Protein AF-A0A9D1T0T8-F1 (afdb_monomer_lite)

Radius of gyration: 49.12 Å; chains: 1; bounding box: 113×21×113 Å

Organism: NCBI:txid2840673

Secondary structure (DSSP, 8-state):
----HHHHHHHHHHHHHHHHHHHHHHHHHHHHHTTSSSHHHHHHHHHHHHHHHHHHHHHHHHHHHHHHHHHHHHHHHHHHHHHHHHHHHHHHHHHHHHHHHHHHHHHTT-HHHHHHHHTTS-HHHHHHHSTTHHHHHHHHHHHT--

Foldseek 3Di:
DPDPVVVVVVVVVVVVVVVVVVVVVVVVVVVVVVVDDDDVVVVVVVVVVVVVVVVVVVVVVVVVVVVVVVVVVVVVVVVVVVVVVVVVVVVLVVLVVLLVQLVVCVVVLVLVSNVVSLVVDDLVSNCVPPNPVSVVSVVSSVVPPD

pLDDT: mean 82.26, std 16.64, range [46.12, 97.56]

Structure (mmCIF, N/CA/C/O backbone):
data_AF-A0A9D1T0T8-F1
#
_entry.id   AF-A0A9D1T0T8-F1
#
loop_
_atom_site.group_PDB
_atom_site.id
_atom_site.type_symbol
_atom_site.label_atom_id
_atom_site.label_alt_id
_atom_site.label_comp_id
_atom_site.label_asym_id
_atom_site.label_entity_id
_atom_site.label_seq_id
_atom_site.pdbx_PDB_ins_code
_atom_site.Cartn_x
_atom_site.Cartn_y
_atom_site.Cartn_z
_atom_site.occupancy
_atom_site.B_iso_or_equiv
_atom_site.auth_seq_id
_atom_site.auth_comp_id
_atom_site.auth_asym_id
_atom_site.auth_atom_id
_atom_site.pdbx_PDB_model_num
ATOM 1 N N . MET A 1 1 ? 86.994 3.686 -72.436 1.00 46.59 1 MET A N 1
ATOM 2 C CA . MET A 1 1 ? 85.652 3.887 -73.033 1.00 46.59 1 MET A CA 1
ATOM 3 C C . MET A 1 1 ? 84.901 4.950 -72.232 1.00 46.59 1 MET A C 1
ATOM 5 O O . MET A 1 1 ? 84.499 4.671 -71.110 1.00 46.59 1 MET A O 1
ATOM 9 N N . LYS A 1 2 ? 84.764 6.182 -72.749 1.00 50.28 2 LYS A N 1
ATOM 10 C CA . LYS A 1 2 ? 83.947 7.238 -72.115 1.00 50.28 2 LYS A CA 1
ATOM 11 C C . LYS A 1 2 ? 82.468 6.855 -72.264 1.00 50.28 2 LYS A C 1
ATOM 13 O O . LYS A 1 2 ? 81.909 7.013 -73.344 1.00 50.28 2 LYS A O 1
ATOM 18 N N . LYS A 1 3 ? 81.848 6.297 -71.219 1.00 54.66 3 LYS A N 1
ATOM 19 C CA . LYS A 1 3 ? 80.410 5.986 -71.227 1.00 54.66 3 LYS A CA 1
ATOM 20 C C . LYS A 1 3 ? 79.629 7.303 -71.244 1.00 54.66 3 LYS A C 1
ATOM 22 O O . LYS A 1 3 ? 79.670 8.069 -70.289 1.00 54.66 3 LYS A O 1
ATOM 27 N N . SER A 1 4 ? 78.978 7.584 -72.371 1.00 57.22 4 SER A N 1
ATOM 28 C CA . SER A 1 4 ? 78.172 8.784 -72.592 1.00 57.22 4 SER A CA 1
ATOM 29 C C . SER A 1 4 ? 76.954 8.787 -71.664 1.00 57.22 4 SER A C 1
ATOM 31 O O . SER A 1 4 ? 75.980 8.068 -71.899 1.00 57.22 4 SER A O 1
ATOM 33 N N . THR A 1 5 ? 76.992 9.627 -70.629 1.00 62.00 5 THR A N 1
ATOM 34 C CA . THR A 1 5 ? 75.901 9.864 -69.667 1.00 62.00 5 THR A CA 1
ATOM 35 C C . THR A 1 5 ? 74.596 10.277 -70.350 1.00 62.00 5 THR A C 1
ATOM 37 O O . THR A 1 5 ? 73.522 10.031 -69.815 1.00 62.00 5 THR A O 1
ATOM 40 N N . LYS A 1 6 ? 74.664 10.844 -71.562 1.00 61.00 6 LYS A N 1
ATOM 41 C CA . LYS A 1 6 ? 73.491 11.262 -72.345 1.00 61.00 6 LYS A CA 1
ATOM 42 C C . LYS A 1 6 ? 72.583 10.090 -72.727 1.00 61.00 6 LYS A C 1
ATOM 44 O O . LYS A 1 6 ? 71.369 10.235 -72.699 1.00 61.00 6 LYS A O 1
ATOM 49 N N . SER A 1 7 ? 73.162 8.927 -73.035 1.00 60.69 7 SER A N 1
ATOM 50 C CA . SER A 1 7 ? 72.376 7.724 -73.348 1.00 60.69 7 SER A CA 1
ATOM 51 C C . SER A 1 7 ? 71.617 7.204 -72.123 1.00 60.69 7 SER A C 1
ATOM 53 O O . SER A 1 7 ? 70.455 6.835 -72.241 1.00 60.69 7 SER A O 1
ATOM 55 N N . LEU A 1 8 ? 72.229 7.271 -70.934 1.00 66.81 8 LEU A N 1
ATOM 56 C CA . LEU A 1 8 ? 71.624 6.836 -69.671 1.00 66.81 8 LEU A CA 1
ATOM 57 C C . LEU A 1 8 ? 70.357 7.641 -69.331 1.00 66.81 8 LEU A C 1
ATOM 59 O O . LEU A 1 8 ? 69.348 7.061 -68.944 1.00 66.81 8 LEU A O 1
ATOM 63 N N . TRP A 1 9 ? 70.393 8.962 -69.532 1.00 66.56 9 TRP A N 1
ATOM 64 C CA . TRP A 1 9 ? 69.241 9.842 -69.301 1.00 66.56 9 TRP A CA 1
ATOM 65 C C . TRP A 1 9 ? 68.085 9.581 -70.272 1.00 66.56 9 TRP A C 1
ATOM 67 O O . TRP A 1 9 ? 66.926 9.667 -69.875 1.00 66.56 9 TRP A O 1
ATOM 77 N N . ILE A 1 10 ? 68.385 9.205 -71.518 1.00 73.12 10 ILE A N 1
ATOM 78 C CA . ILE A 1 10 ? 67.360 8.842 -72.505 1.00 73.12 10 ILE A CA 1
ATOM 79 C C . ILE A 1 10 ? 66.671 7.533 -72.102 1.00 73.12 10 ILE A C 1
ATOM 81 O O . ILE A 1 10 ? 65.445 7.471 -72.100 1.00 73.12 10 ILE A O 1
ATOM 85 N N . TYR A 1 11 ? 67.427 6.512 -71.684 1.00 70.62 11 TYR A N 1
ATOM 86 C CA . TYR A 1 11 ? 66.833 5.267 -71.184 1.00 70.62 11 TYR A CA 1
ATOM 87 C C . TYR A 1 11 ? 66.011 5.488 -69.909 1.00 70.62 11 TYR A C 1
ATOM 89 O O . TYR A 1 11 ? 64.925 4.926 -69.786 1.00 70.62 11 TYR A O 1
ATOM 97 N N . ALA A 1 12 ? 66.478 6.344 -68.996 1.00 70.06 12 ALA A N 1
ATOM 98 C CA . ALA A 1 12 ? 65.727 6.707 -67.797 1.00 70.06 12 ALA A CA 1
ATOM 99 C C . ALA A 1 12 ? 64.398 7.404 -68.138 1.00 70.06 12 ALA A C 1
ATOM 101 O O . ALA A 1 12 ? 63.367 7.064 -67.563 1.00 70.06 12 ALA A O 1
ATOM 102 N N . ALA A 1 13 ? 64.395 8.318 -69.114 1.00 71.75 13 ALA A N 1
ATOM 103 C CA . ALA A 1 13 ? 63.180 8.993 -69.568 1.00 71.75 13 ALA A CA 1
ATOM 104 C C . ALA A 1 13 ? 62.185 8.023 -70.229 1.00 71.75 13 ALA A C 1
ATOM 106 O O . ALA A 1 13 ? 60.990 8.077 -69.945 1.00 71.75 13 ALA A O 1
ATOM 107 N N . VAL A 1 14 ? 62.669 7.094 -71.060 1.00 75.19 14 VAL A N 1
ATOM 108 C CA . VAL A 1 14 ? 61.822 6.071 -71.696 1.00 75.19 14 VAL A CA 1
ATOM 109 C C . VAL A 1 14 ? 61.207 5.139 -70.650 1.00 75.19 14 VAL A C 1
ATOM 111 O O . VAL A 1 14 ? 60.004 4.892 -70.685 1.00 75.19 14 VAL A O 1
ATOM 114 N N . LEU A 1 15 ? 61.996 4.671 -69.679 1.00 72.38 15 LEU A N 1
ATOM 115 C CA . LEU A 1 15 ? 61.494 3.831 -68.588 1.00 72.38 15 LEU A CA 1
ATOM 116 C C . LEU A 1 15 ? 60.477 4.567 -67.711 1.00 72.38 15 LEU A C 1
ATOM 118 O O . LEU A 1 15 ? 59.500 3.960 -67.283 1.00 72.38 15 LEU A O 1
ATOM 122 N N . PHE A 1 16 ? 60.663 5.868 -67.487 1.00 72.50 16 PHE A N 1
ATOM 123 C CA . PHE A 1 16 ? 59.718 6.685 -66.730 1.00 72.50 16 PHE A CA 1
ATOM 124 C C . PHE A 1 16 ? 58.371 6.832 -67.452 1.00 72.50 16 PHE A C 1
ATOM 126 O O . PHE A 1 16 ? 57.322 6.688 -66.830 1.00 72.50 16 PHE A O 1
ATOM 133 N N . ILE A 1 17 ? 58.381 7.030 -68.774 1.00 74.50 17 ILE A N 1
ATOM 134 C CA . ILE A 1 17 ? 57.154 7.083 -69.586 1.00 74.50 17 ILE A CA 1
ATOM 135 C C . ILE A 1 17 ? 56.439 5.726 -69.582 1.00 74.50 17 ILE A C 1
ATOM 137 O O . ILE A 1 17 ? 55.220 5.675 -69.418 1.00 74.50 17 ILE A O 1
ATOM 141 N N . ILE A 1 18 ? 57.185 4.622 -69.701 1.00 73.69 18 ILE A N 1
ATOM 142 C CA . ILE A 1 18 ? 56.622 3.267 -69.614 1.00 73.69 18 ILE A CA 1
ATOM 143 C C . ILE A 1 18 ? 56.021 3.022 -68.224 1.00 73.69 18 ILE A C 1
ATOM 145 O O . ILE A 1 18 ? 54.917 2.493 -68.127 1.00 73.69 18 ILE A O 1
ATOM 149 N N . ALA A 1 19 ? 56.690 3.454 -67.152 1.00 68.62 19 ALA A N 1
ATOM 150 C CA . ALA A 1 19 ? 56.181 3.334 -65.788 1.00 68.62 19 ALA A CA 1
ATOM 151 C C . ALA A 1 19 ? 54.886 4.135 -65.583 1.00 68.62 19 ALA A C 1
ATOM 153 O O . ALA A 1 19 ? 53.937 3.609 -65.007 1.00 68.62 19 ALA A O 1
ATOM 154 N N . ILE A 1 20 ? 54.799 5.362 -66.110 1.00 70.38 20 ILE A N 1
ATOM 155 C CA . ILE A 1 20 ? 53.560 6.154 -66.082 1.00 70.38 20 ILE A CA 1
ATOM 156 C C . ILE A 1 20 ? 52.449 5.445 -66.864 1.00 70.38 20 ILE A C 1
ATOM 158 O O . ILE A 1 20 ? 51.328 5.348 -66.370 1.00 70.38 20 ILE A O 1
ATOM 162 N N . GLY A 1 21 ? 52.752 4.896 -68.043 1.00 68.12 21 GLY A N 1
ATOM 163 C CA . GLY A 1 21 ? 51.796 4.112 -68.829 1.00 68.12 21 GLY A CA 1
ATOM 164 C C . GLY A 1 21 ? 51.302 2.862 -68.093 1.00 68.12 21 GLY A C 1
ATOM 165 O O . GLY A 1 21 ? 50.112 2.553 -68.128 1.00 68.12 21 GLY A O 1
ATOM 166 N N . LEU A 1 22 ? 52.182 2.173 -67.364 1.00 69.06 22 LEU A N 1
ATOM 167 C CA . LEU A 1 22 ? 51.825 1.021 -66.532 1.00 69.06 22 LEU A CA 1
ATOM 168 C C . LEU A 1 22 ? 50.978 1.417 -65.317 1.00 69.06 22 LEU A C 1
ATOM 170 O O . LEU A 1 22 ? 50.015 0.730 -65.003 1.00 69.06 22 LEU A O 1
ATOM 174 N N . ILE A 1 23 ? 51.271 2.547 -64.670 1.00 65.81 23 ILE A N 1
ATOM 175 C CA . ILE A 1 23 ? 50.450 3.070 -63.568 1.00 65.81 23 ILE A CA 1
ATOM 176 C C . ILE A 1 23 ? 49.063 3.472 -64.083 1.00 65.81 23 ILE A C 1
ATOM 178 O O . ILE A 1 23 ? 48.060 3.158 -63.443 1.00 65.81 23 ILE A O 1
ATOM 182 N N . PHE A 1 24 ? 48.989 4.119 -65.250 1.00 62.66 24 PHE A N 1
ATOM 183 C CA . PHE A 1 24 ? 47.730 4.551 -65.858 1.00 62.66 24 PHE A CA 1
ATOM 184 C C . PHE A 1 24 ? 46.879 3.366 -66.337 1.00 62.66 24 PHE A C 1
ATOM 186 O O . PHE A 1 24 ? 45.675 3.319 -66.106 1.00 62.66 24 PHE A O 1
ATOM 193 N N . THR A 1 25 ? 47.501 2.352 -66.944 1.00 59.94 25 THR A N 1
ATOM 194 C CA . THR A 1 25 ? 46.807 1.105 -67.302 1.00 59.94 25 THR A CA 1
ATOM 195 C C . THR A 1 25 ? 46.387 0.314 -66.068 1.00 59.94 25 THR A C 1
ATOM 197 O O . THR A 1 25 ? 45.275 -0.196 -66.063 1.00 59.94 25 THR A O 1
ATOM 200 N N . ALA A 1 26 ? 47.188 0.270 -64.999 1.00 59.47 26 ALA A N 1
ATOM 201 C CA . ALA A 1 26 ? 46.800 -0.354 -63.734 1.00 59.47 26 ALA A CA 1
ATOM 202 C C . ALA A 1 26 ? 45.630 0.378 -63.058 1.00 59.47 26 ALA A C 1
ATOM 204 O O . ALA A 1 26 ? 44.726 -0.277 -62.551 1.00 59.47 26 ALA A O 1
ATOM 205 N N . THR A 1 27 ? 45.595 1.714 -63.088 1.00 58.66 27 THR A N 1
ATOM 206 C CA . THR A 1 27 ? 44.470 2.499 -62.543 1.00 58.66 27 THR A CA 1
ATOM 207 C C . THR A 1 27 ? 43.209 2.372 -63.390 1.00 58.66 27 THR A C 1
ATOM 209 O O . THR A 1 27 ? 42.128 2.242 -62.826 1.00 58.66 27 THR A O 1
ATOM 212 N N . ILE A 1 28 ? 43.317 2.320 -64.721 1.00 58.03 28 ILE A N 1
ATOM 213 C CA . ILE A 1 28 ? 42.174 2.011 -65.596 1.00 58.03 28 ILE A CA 1
ATOM 214 C C . ILE A 1 28 ? 41.702 0.567 -65.392 1.00 58.03 28 ILE A C 1
ATOM 216 O O . ILE A 1 28 ? 40.501 0.323 -65.369 1.00 58.03 28 ILE A O 1
ATOM 220 N N . LEU A 1 29 ? 42.612 -0.396 -65.221 1.00 51.53 29 LEU A N 1
ATOM 221 C CA . LEU A 1 29 ? 42.260 -1.796 -64.979 1.00 51.53 29 LEU A CA 1
ATOM 222 C C . LEU A 1 29 ? 41.621 -1.982 -63.595 1.00 51.53 29 LEU A C 1
ATOM 224 O O . LEU A 1 29 ? 40.679 -2.753 -63.476 1.00 51.53 29 LEU A O 1
ATOM 228 N N . GLN A 1 30 ? 42.062 -1.232 -62.578 1.00 49.12 30 GLN A N 1
ATOM 229 C CA . GLN A 1 30 ? 41.403 -1.158 -61.268 1.00 49.12 30 GLN A CA 1
ATOM 230 C C . GLN A 1 30 ? 40.034 -0.480 -61.369 1.00 49.12 30 GLN A C 1
ATOM 232 O O . GLN A 1 30 ? 39.065 -1.012 -60.846 1.00 49.12 30 GLN A O 1
ATOM 237 N N . ALA A 1 31 ? 39.911 0.630 -62.103 1.00 50.88 31 ALA A N 1
ATOM 238 C CA . ALA A 1 31 ? 38.621 1.272 -62.355 1.00 50.88 31 ALA A CA 1
ATOM 239 C C . ALA A 1 31 ? 37.660 0.350 -63.127 1.00 50.88 31 ALA A C 1
ATOM 241 O O . ALA A 1 31 ? 36.460 0.368 -62.878 1.00 50.88 31 ALA A O 1
ATOM 242 N N . ARG A 1 32 ? 38.179 -0.500 -64.023 1.00 46.41 32 ARG A N 1
ATOM 243 C CA . ARG A 1 32 ? 37.389 -1.468 -64.792 1.00 46.41 32 ARG A CA 1
ATOM 244 C C . ARG A 1 32 ? 37.051 -2.737 -64.003 1.00 46.41 32 ARG A C 1
ATOM 246 O O . ARG A 1 32 ? 35.948 -3.226 -64.170 1.00 46.41 32 ARG A O 1
ATOM 253 N N . MET A 1 33 ? 37.919 -3.216 -63.107 1.00 46.12 33 MET A N 1
ATOM 254 C CA . MET A 1 33 ? 37.574 -4.274 -62.134 1.00 46.12 33 MET A CA 1
ATOM 255 C C . MET A 1 33 ? 36.576 -3.790 -61.078 1.00 46.12 33 MET A C 1
ATOM 257 O O . MET A 1 33 ? 35.781 -4.569 -60.575 1.00 46.12 33 MET A O 1
ATOM 261 N N . ILE A 1 34 ? 36.568 -2.491 -60.781 1.00 48.75 34 ILE A N 1
ATOM 262 C CA . ILE A 1 34 ? 35.524 -1.846 -59.979 1.00 48.75 34 ILE A CA 1
ATOM 263 C C . ILE A 1 34 ? 34.181 -1.762 -60.747 1.00 48.75 34 ILE A C 1
ATOM 265 O O . ILE A 1 34 ? 33.129 -1.553 -60.146 1.00 48.75 34 ILE A O 1
ATOM 269 N N . SER A 1 35 ? 34.208 -1.966 -62.065 1.00 48.12 35 SER A N 1
ATOM 270 C CA . SER A 1 35 ? 33.061 -1.852 -62.972 1.00 48.12 35 SER A CA 1
ATOM 271 C C . SER A 1 35 ? 32.635 -3.195 -63.581 1.00 48.12 35 SER A C 1
ATOM 273 O O . SER A 1 35 ? 32.056 -3.186 -64.663 1.00 48.12 35 SER A O 1
ATOM 275 N N . ASP A 1 36 ? 32.952 -4.326 -62.939 1.00 46.62 36 ASP A N 1
ATOM 276 C CA . ASP A 1 36 ? 32.520 -5.661 -63.379 1.00 46.62 36 ASP A CA 1
ATOM 277 C C . ASP A 1 36 ? 31.727 -6.348 -62.241 1.00 46.62 36 ASP A C 1
ATOM 279 O O . ASP A 1 36 ? 32.254 -7.054 -61.384 1.00 46.62 36 ASP A O 1
ATOM 283 N N . ASP A 1 37 ? 30.437 -5.998 -62.187 1.00 50.41 37 ASP A N 1
ATOM 284 C CA . ASP A 1 37 ? 29.285 -6.891 -61.977 1.00 50.41 37 ASP A CA 1
ATOM 285 C C . ASP A 1 37 ? 29.127 -7.743 -60.699 1.00 50.41 37 ASP A C 1
ATOM 287 O O . ASP A 1 37 ? 28.447 -8.771 -60.711 1.00 50.41 37 ASP A O 1
ATOM 2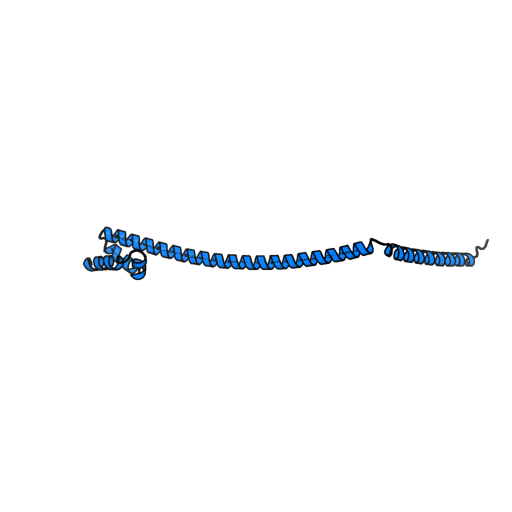91 N N . GLY A 1 38 ? 29.596 -7.286 -59.534 1.00 48.22 38 GLY A N 1
ATOM 292 C CA . GLY A 1 38 ? 29.058 -7.854 -58.286 1.00 48.22 38 GLY A CA 1
ATOM 293 C C . GLY A 1 38 ? 29.491 -7.197 -56.985 1.00 48.22 38 GLY A C 1
ATOM 294 O O . GLY A 1 38 ? 28.666 -6.985 -56.102 1.00 48.22 38 GLY A O 1
ATOM 295 N N . GLU A 1 39 ? 30.760 -6.819 -56.841 1.00 46.16 39 GLU A N 1
ATOM 296 C CA . GLU A 1 39 ? 31.264 -6.386 -55.529 1.00 46.16 39 GLU A CA 1
ATOM 297 C C . GLU A 1 39 ? 30.779 -4.989 -55.111 1.00 46.16 39 GLU A C 1
ATOM 299 O O . GLU A 1 39 ? 30.439 -4.803 -53.946 1.00 46.16 39 GLU A O 1
ATOM 304 N N . ILE A 1 40 ? 30.654 -4.017 -56.027 1.00 48.91 40 ILE A N 1
ATOM 305 C CA . ILE A 1 40 ? 30.135 -2.673 -55.694 1.00 48.91 40 ILE A CA 1
ATOM 306 C C . ILE A 1 40 ? 28.642 -2.686 -55.364 1.00 48.91 40 ILE A C 1
ATOM 308 O O . ILE A 1 40 ? 28.213 -1.990 -54.440 1.00 48.91 40 ILE A O 1
ATOM 312 N N . GLU A 1 41 ? 27.843 -3.474 -56.081 1.00 51.78 41 GLU A N 1
ATOM 313 C CA . GLU A 1 41 ? 26.418 -3.600 -55.782 1.00 51.78 41 GLU A CA 1
ATOM 314 C C . GLU A 1 41 ? 26.212 -4.359 -54.466 1.00 51.78 41 GLU A C 1
ATOM 316 O O . GLU A 1 41 ? 25.407 -3.935 -53.638 1.00 51.78 41 GLU A O 1
ATOM 321 N N . VAL A 1 42 ? 27.010 -5.399 -54.195 1.00 53.81 42 VAL A N 1
ATOM 322 C CA . VAL A 1 42 ? 27.013 -6.115 -52.909 1.00 53.81 42 VAL A CA 1
ATOM 323 C C . VAL A 1 42 ? 27.484 -5.216 -51.757 1.00 53.81 42 VAL A C 1
ATOM 325 O O . VAL A 1 42 ? 26.851 -5.207 -50.708 1.00 53.81 42 VAL A O 1
ATOM 328 N N . LEU A 1 43 ? 28.519 -4.387 -51.927 1.00 57.19 43 LEU A N 1
ATOM 329 C CA . LEU A 1 43 ? 28.958 -3.405 -50.919 1.00 57.19 43 LEU A CA 1
ATOM 330 C C . LEU A 1 43 ? 27.920 -2.295 -50.693 1.00 57.19 43 LEU A C 1
ATOM 332 O O . LEU A 1 43 ? 27.680 -1.892 -49.552 1.00 57.19 43 LEU A O 1
ATOM 336 N N . GLY A 1 44 ? 27.279 -1.806 -51.757 1.00 60.16 44 GLY A N 1
ATOM 337 C CA . GLY A 1 44 ? 26.214 -0.804 -51.690 1.00 60.16 44 GLY A CA 1
ATOM 338 C C . GLY A 1 44 ? 24.943 -1.335 -51.024 1.00 60.16 44 GLY A C 1
ATOM 339 O O . GLY A 1 44 ? 24.378 -0.675 -50.148 1.00 60.16 44 GLY A O 1
ATOM 340 N N . THR A 1 45 ? 24.527 -2.554 -51.372 1.00 64.06 45 THR A N 1
ATOM 341 C CA . THR A 1 45 ? 23.387 -3.252 -50.756 1.00 64.06 45 THR A CA 1
ATOM 342 C C . THR A 1 45 ? 23.691 -3.670 -49.322 1.00 64.06 45 THR A C 1
ATOM 344 O O . THR A 1 45 ? 22.856 -3.447 -48.452 1.00 64.06 45 THR A O 1
ATOM 347 N N . PHE A 1 46 ? 24.898 -4.155 -49.019 1.00 68.31 46 PHE A N 1
ATOM 348 C CA . PHE A 1 46 ? 25.344 -4.440 -47.652 1.00 68.31 46 PHE A CA 1
ATOM 349 C C . PHE A 1 46 ? 25.359 -3.173 -46.789 1.00 68.31 46 PHE A C 1
ATOM 351 O O . PHE A 1 46 ? 24.848 -3.178 -45.670 1.00 68.31 46 PHE A O 1
ATOM 358 N N . THR A 1 47 ? 25.870 -2.057 -47.317 1.00 74.75 47 THR A N 1
ATOM 359 C CA . THR A 1 47 ? 25.872 -0.760 -46.621 1.00 74.75 47 THR A CA 1
ATOM 360 C C . THR A 1 47 ? 24.449 -0.256 -46.385 1.00 74.75 47 THR A C 1
ATOM 362 O O . THR A 1 47 ? 24.142 0.240 -45.301 1.00 74.75 47 THR A O 1
ATOM 365 N N . LYS A 1 48 ? 23.556 -0.400 -47.369 1.00 73.25 48 LYS A N 1
ATOM 366 C CA . LYS A 1 48 ? 22.142 -0.031 -47.243 1.00 73.25 48 LYS A CA 1
ATOM 367 C C . LYS A 1 48 ? 21.417 -0.900 -46.211 1.00 73.25 48 LYS A C 1
ATOM 369 O O . LYS A 1 48 ? 20.773 -0.350 -45.323 1.00 73.25 48 LYS A O 1
ATOM 374 N N . ASN A 1 49 ? 21.590 -2.218 -46.273 1.00 77.75 49 ASN A N 1
ATOM 375 C CA . ASN A 1 49 ? 21.007 -3.171 -45.326 1.00 77.75 49 ASN A CA 1
ATOM 376 C C . ASN A 1 49 ? 21.535 -2.943 -43.907 1.00 77.75 49 ASN A C 1
ATOM 378 O O . ASN A 1 49 ? 20.774 -3.001 -42.951 1.00 77.75 49 ASN A O 1
ATOM 382 N N . THR A 1 50 ? 22.821 -2.617 -43.759 1.00 78.94 50 THR A N 1
ATOM 383 C CA . THR A 1 50 ? 23.416 -2.299 -42.455 1.00 78.94 50 THR A CA 1
ATOM 384 C C . THR A 1 50 ? 22.834 -1.010 -41.884 1.00 78.94 50 THR A C 1
ATOM 386 O O . THR A 1 50 ? 22.444 -0.983 -40.722 1.00 78.94 50 THR A O 1
ATOM 389 N N . LYS A 1 51 ? 22.708 0.053 -42.691 1.00 81.38 51 LYS A N 1
ATOM 390 C CA . LYS A 1 51 ? 22.067 1.306 -42.255 1.00 81.38 51 LYS A CA 1
ATOM 391 C C . LYS A 1 51 ? 20.610 1.095 -41.854 1.00 81.38 51 LYS A C 1
ATOM 393 O O . LYS A 1 51 ? 20.184 1.653 -40.850 1.00 81.38 51 LYS A O 1
ATOM 398 N N . GLN A 1 52 ? 19.875 0.286 -42.613 1.00 84.88 52 GLN A N 1
ATOM 399 C CA . GLN A 1 52 ? 18.487 -0.041 -42.310 1.00 84.88 52 GLN A CA 1
ATOM 400 C C . GLN A 1 52 ? 18.371 -0.862 -41.020 1.00 84.88 52 GLN A C 1
ATOM 402 O O . GLN A 1 52 ? 17.629 -0.469 -40.133 1.00 84.88 52 GLN A O 1
ATOM 407 N N . SER A 1 53 ? 19.189 -1.903 -40.842 1.00 83.44 53 SER A N 1
ATOM 408 C CA . SER A 1 53 ? 19.245 -2.659 -39.583 1.00 83.44 53 SER A CA 1
ATOM 409 C C . SER A 1 53 ? 19.618 -1.785 -38.385 1.00 83.44 53 SER A C 1
ATOM 411 O O . SER A 1 53 ? 19.067 -1.967 -37.306 1.00 83.44 53 SER A O 1
ATOM 413 N N . ILE A 1 54 ? 20.540 -0.828 -38.545 1.00 87.00 54 ILE A N 1
ATOM 414 C CA . ILE A 1 54 ? 20.891 0.121 -37.477 1.00 87.00 54 ILE A CA 1
ATOM 415 C C . ILE A 1 54 ? 19.705 1.034 -37.150 1.00 87.00 54 ILE A C 1
ATOM 417 O O . ILE A 1 54 ? 19.446 1.269 -35.971 1.00 87.00 54 ILE A O 1
ATOM 421 N N . ALA A 1 55 ? 18.980 1.528 -38.157 1.00 89.06 55 ALA A N 1
ATOM 422 C CA . ALA A 1 55 ? 17.775 2.327 -37.947 1.00 89.06 55 ALA A CA 1
ATOM 423 C C . ALA A 1 55 ? 16.696 1.512 -37.214 1.00 89.06 55 ALA A C 1
ATOM 425 O O . ALA A 1 55 ? 16.248 1.929 -36.152 1.00 89.06 55 ALA A O 1
ATOM 426 N N . ASP A 1 56 ? 16.397 0.299 -37.684 1.00 90.19 56 ASP A N 1
ATOM 427 C CA . ASP A 1 56 ? 15.413 -0.597 -37.067 1.00 90.19 56 ASP A CA 1
ATOM 428 C C . ASP A 1 56 ? 15.785 -0.956 -35.615 1.00 90.19 56 ASP A C 1
ATOM 430 O O . ASP A 1 56 ? 14.925 -1.038 -34.736 1.00 90.19 56 ASP A O 1
ATOM 434 N N . LEU A 1 57 ? 17.077 -1.180 -35.339 1.00 89.31 57 LEU A N 1
ATOM 435 C CA . LEU A 1 57 ? 17.576 -1.424 -33.983 1.00 89.31 57 LEU A CA 1
ATOM 436 C C . LEU A 1 57 ? 17.475 -0.178 -33.102 1.00 89.31 57 LEU A C 1
ATOM 438 O O . LEU A 1 57 ? 17.167 -0.305 -31.919 1.00 89.31 57 LEU A O 1
ATOM 442 N N . THR A 1 58 ? 17.722 1.007 -33.660 1.00 89.94 58 THR A N 1
ATOM 443 C CA . THR A 1 58 ? 17.582 2.282 -32.944 1.00 89.94 58 THR A CA 1
ATOM 444 C C . THR A 1 58 ? 16.123 2.521 -32.571 1.00 89.94 58 THR A C 1
ATOM 446 O O . THR A 1 58 ? 15.833 2.791 -31.407 1.00 89.94 58 THR A O 1
ATOM 449 N N . ASP A 1 59 ? 15.203 2.320 -33.513 1.00 93.00 59 ASP A N 1
ATOM 450 C CA . ASP A 1 59 ? 13.765 2.469 -33.287 1.00 93.00 59 ASP A CA 1
ATOM 451 C C . ASP A 1 59 ? 13.260 1.473 -32.237 1.00 93.00 59 ASP A C 1
ATOM 453 O O . ASP A 1 59 ? 12.558 1.857 -31.300 1.00 93.00 59 ASP A O 1
ATOM 457 N N . LYS A 1 60 ? 13.696 0.206 -32.310 1.00 90.69 60 LYS A N 1
ATOM 458 C CA . LYS A 1 60 ? 13.403 -0.793 -31.268 1.00 90.69 60 LYS A CA 1
ATOM 459 C C . LYS A 1 60 ? 13.968 -0.405 -29.907 1.00 90.69 60 LYS A C 1
ATOM 461 O O . LYS A 1 60 ? 13.315 -0.643 -28.897 1.00 90.69 60 LYS A O 1
ATOM 466 N N . ASN A 1 61 ? 15.166 0.173 -29.851 1.00 89.75 61 ASN A N 1
ATOM 467 C CA . ASN A 1 61 ? 15.767 0.598 -28.588 1.00 89.75 61 ASN A CA 1
ATOM 468 C C . ASN A 1 61 ? 14.986 1.764 -27.960 1.00 89.75 61 ASN A C 1
ATOM 470 O O . ASN A 1 61 ? 14.712 1.745 -26.760 1.00 89.75 61 ASN A O 1
ATOM 474 N N . ILE A 1 62 ? 14.550 2.727 -28.779 1.00 93.31 62 ILE A N 1
ATOM 475 C CA . ILE A 1 62 ? 13.672 3.823 -28.348 1.00 93.31 62 ILE A CA 1
ATOM 476 C C . ILE A 1 62 ? 12.340 3.262 -27.841 1.00 93.31 62 ILE A C 1
ATOM 478 O O . ILE A 1 62 ? 11.893 3.641 -26.759 1.00 93.31 62 ILE A O 1
ATOM 482 N N . GLN A 1 63 ? 11.730 2.327 -28.574 1.00 94.88 63 GLN A N 1
ATOM 483 C CA . GLN A 1 63 ? 10.485 1.685 -28.156 1.00 94.88 63 GLN A CA 1
ATOM 484 C C . GLN A 1 63 ? 10.642 0.971 -26.808 1.00 94.88 63 GLN A C 1
ATOM 486 O O . GLN A 1 63 ? 9.868 1.233 -25.893 1.00 94.88 63 GLN A O 1
ATOM 491 N N . LEU A 1 64 ? 11.667 0.128 -26.657 1.00 94.19 64 LEU A N 1
ATOM 492 C CA . LEU A 1 64 ? 11.933 -0.592 -25.408 1.00 94.19 64 LEU A CA 1
ATOM 493 C C . LEU A 1 64 ? 12.219 0.359 -24.243 1.00 94.19 64 LEU A C 1
ATOM 495 O O . LEU A 1 64 ? 11.787 0.105 -23.124 1.00 94.19 64 LEU A O 1
ATOM 499 N N . THR A 1 65 ? 12.915 1.468 -24.495 1.00 92.81 65 THR A N 1
ATOM 500 C CA . THR A 1 65 ? 13.165 2.498 -23.478 1.00 92.81 65 THR A CA 1
ATOM 501 C C . THR A 1 65 ? 11.859 3.147 -23.019 1.00 92.81 65 THR A C 1
ATOM 503 O O . THR A 1 65 ? 11.647 3.320 -21.819 1.00 92.81 65 THR A O 1
ATOM 506 N N . ASN A 1 66 ? 10.959 3.457 -23.954 1.00 95.12 66 ASN A N 1
ATOM 507 C CA . ASN A 1 66 ? 9.650 4.023 -23.636 1.00 95.12 66 ASN A CA 1
ATOM 508 C C . ASN A 1 66 ? 8.766 3.022 -22.879 1.00 95.12 66 ASN A C 1
ATOM 510 O O . ASN A 1 66 ? 8.121 3.396 -21.902 1.00 95.12 66 ASN A O 1
ATOM 514 N N . GLU A 1 67 ? 8.761 1.751 -23.290 1.00 95.44 67 GLU A N 1
ATOM 515 C CA . GLU A 1 67 ? 8.050 0.680 -22.584 1.00 95.44 67 GLU A CA 1
ATOM 516 C C . GLU A 1 67 ? 8.594 0.502 -21.163 1.00 95.44 67 GLU A C 1
ATOM 518 O O . GLU A 1 67 ? 7.817 0.436 -20.215 1.00 95.44 67 GLU A O 1
ATOM 523 N N . LEU A 1 68 ? 9.919 0.508 -20.986 1.00 94.56 68 LEU A N 1
ATOM 524 C CA . LEU A 1 68 ? 10.545 0.402 -19.670 1.00 94.56 68 LEU A CA 1
ATOM 525 C C . LEU A 1 68 ? 10.154 1.574 -18.760 1.00 94.56 68 LEU A C 1
ATOM 527 O O . LEU A 1 68 ? 9.811 1.351 -17.600 1.00 94.56 68 LEU A O 1
ATOM 531 N N . ALA A 1 69 ? 10.159 2.803 -19.282 1.00 94.69 69 ALA A N 1
ATOM 532 C CA . ALA A 1 69 ? 9.725 3.981 -18.535 1.00 94.69 69 ALA A CA 1
ATOM 533 C C . ALA A 1 69 ? 8.242 3.887 -18.134 1.00 94.69 69 ALA A C 1
ATOM 535 O O . ALA A 1 69 ? 7.889 4.166 -16.987 1.00 94.69 69 ALA A O 1
ATOM 536 N N . ALA A 1 70 ? 7.378 3.429 -19.046 1.00 96.00 70 ALA A N 1
ATOM 537 C CA . ALA A 1 70 ? 5.959 3.226 -18.765 1.00 96.00 70 ALA A CA 1
ATOM 538 C C . ALA A 1 70 ? 5.726 2.136 -17.704 1.00 96.00 70 ALA A C 1
ATOM 540 O O . ALA A 1 70 ? 4.919 2.327 -16.794 1.00 96.00 70 ALA A O 1
ATOM 541 N N . LEU A 1 71 ? 6.453 1.014 -17.772 1.00 95.56 71 LEU A N 1
ATOM 542 C CA . LEU A 1 71 ? 6.378 -0.057 -16.772 1.00 95.56 71 LEU A CA 1
ATOM 543 C C . LEU A 1 71 ? 6.860 0.411 -15.395 1.00 95.56 71 LEU A C 1
ATOM 545 O O . LEU A 1 71 ? 6.253 0.064 -14.382 1.00 95.56 71 LEU A O 1
ATOM 549 N N . GLN A 1 72 ? 7.932 1.203 -15.339 1.00 94.69 72 GLN A N 1
ATOM 550 C CA . GLN A 1 72 ? 8.415 1.787 -14.086 1.00 94.69 72 GLN A CA 1
ATOM 551 C C . GLN A 1 72 ? 7.363 2.701 -13.459 1.00 94.69 72 GLN A C 1
ATOM 553 O O . GLN A 1 72 ? 7.117 2.610 -12.258 1.00 94.69 72 GLN A O 1
ATOM 558 N N . GLN A 1 73 ? 6.699 3.525 -14.273 1.00 96.00 73 GLN A N 1
ATOM 559 C CA . GLN A 1 73 ? 5.613 4.377 -13.803 1.00 96.00 73 GLN A CA 1
ATOM 560 C C . GLN A 1 73 ? 4.430 3.551 -13.282 1.00 96.00 73 GLN A C 1
ATOM 562 O O . GLN A 1 73 ? 3.953 3.813 -12.182 1.00 96.00 73 GLN A O 1
ATOM 567 N N . GLN A 1 74 ? 3.998 2.519 -14.015 1.00 96.25 74 GLN A N 1
ATOM 568 C CA . GLN A 1 74 ? 2.930 1.621 -13.553 1.00 96.25 74 GLN A CA 1
ATOM 569 C C . GLN A 1 74 ? 3.293 0.920 -12.243 1.00 96.25 74 GLN A C 1
ATOM 571 O O . GLN A 1 74 ? 2.454 0.801 -11.358 1.00 96.25 74 GLN A O 1
ATOM 576 N N . THR A 1 75 ? 4.544 0.482 -12.102 1.00 95.75 75 THR A N 1
ATOM 577 C CA . THR A 1 75 ? 5.020 -0.173 -10.877 1.00 95.75 75 THR A CA 1
ATOM 578 C C . THR A 1 75 ? 4.991 0.788 -9.690 1.00 95.75 75 THR A C 1
ATOM 580 O O . THR A 1 75 ? 4.577 0.395 -8.604 1.00 95.75 75 THR A O 1
ATOM 583 N N . ALA A 1 76 ? 5.386 2.049 -9.892 1.00 96.19 76 ALA A N 1
ATOM 584 C CA . ALA A 1 76 ? 5.317 3.071 -8.851 1.00 96.19 76 ALA A CA 1
ATOM 585 C C . ALA A 1 76 ? 3.869 3.345 -8.419 1.00 96.19 76 ALA A C 1
ATOM 587 O O . ALA A 1 76 ? 3.576 3.319 -7.228 1.00 96.19 76 ALA A O 1
ATOM 588 N N . THR A 1 77 ? 2.949 3.516 -9.374 1.00 97.25 77 THR A N 1
ATOM 589 C CA . THR A 1 77 ? 1.522 3.701 -9.071 1.00 97.25 77 THR A CA 1
ATOM 590 C C . THR A 1 77 ? 0.935 2.496 -8.338 1.00 97.25 77 THR A C 1
ATOM 592 O O . THR A 1 77 ? 0.242 2.662 -7.341 1.00 97.25 77 THR A O 1
ATOM 595 N N . LEU A 1 78 ? 1.253 1.274 -8.775 1.00 97.31 78 LEU A N 1
ATOM 596 C CA . LEU A 1 78 ? 0.756 0.064 -8.124 1.00 97.31 78 LEU A CA 1
ATOM 597 C C . LEU A 1 78 ? 1.289 -0.083 -6.691 1.00 97.31 78 LEU A C 1
ATOM 599 O O . LEU A 1 78 ? 0.574 -0.561 -5.813 1.00 97.31 78 LEU A O 1
ATOM 603 N N . GLN A 1 79 ? 2.529 0.341 -6.442 1.00 96.75 79 GLN A N 1
ATOM 604 C CA . GLN A 1 79 ? 3.102 0.367 -5.099 1.00 96.75 79 GLN A CA 1
ATOM 605 C C . GLN A 1 79 ? 2.360 1.359 -4.192 1.00 96.75 79 GLN A C 1
ATOM 607 O O . GLN A 1 79 ? 2.025 1.012 -3.062 1.00 96.75 79 GLN A O 1
ATOM 612 N N . GLU A 1 80 ? 2.052 2.558 -4.692 1.00 97.44 80 GLU A N 1
ATOM 613 C CA . GLU A 1 80 ? 1.266 3.555 -3.954 1.00 97.44 80 GLU A CA 1
ATOM 614 C C . GLU A 1 80 ? -0.147 3.045 -3.631 1.00 97.44 80 GLU A C 1
ATOM 616 O O . GLU A 1 80 ? -0.607 3.164 -2.494 1.00 97.44 80 GLU A O 1
ATOM 621 N N . GLU A 1 81 ? -0.824 2.427 -4.604 1.00 97.25 81 GLU A N 1
ATOM 622 C CA . GLU A 1 81 ? -2.143 1.816 -4.403 1.00 97.25 81 GLU A CA 1
ATOM 623 C C . GLU A 1 81 ? -2.094 0.683 -3.374 1.00 97.25 81 GLU A C 1
ATOM 625 O O . GLU A 1 81 ? -2.967 0.587 -2.509 1.00 97.25 81 GLU A O 1
ATOM 630 N N . TYR A 1 82 ? -1.060 -0.158 -3.435 1.00 97.31 82 TYR A N 1
ATOM 631 C CA . TYR A 1 82 ? -0.858 -1.238 -2.478 1.00 97.31 82 TYR A CA 1
ATOM 632 C C . TYR A 1 82 ? -0.656 -0.708 -1.055 1.00 97.31 82 TYR A C 1
ATOM 634 O O . TYR A 1 82 ? -1.295 -1.199 -0.123 1.00 97.31 82 TYR A O 1
ATOM 642 N N . ASP A 1 83 ? 0.189 0.306 -0.875 1.00 97.56 83 ASP A N 1
ATOM 643 C CA . ASP A 1 83 ? 0.454 0.888 0.441 1.00 97.56 83 ASP A CA 1
ATOM 644 C C . ASP A 1 83 ? -0.794 1.585 1.009 1.00 97.56 83 ASP A C 1
ATOM 646 O O . ASP A 1 83 ? -1.110 1.433 2.195 1.00 97.56 83 ASP A O 1
ATOM 650 N N . ALA A 1 84 ? -1.567 2.269 0.159 1.00 97.50 84 ALA A N 1
ATOM 651 C CA . ALA A 1 84 ? -2.849 2.856 0.540 1.00 97.50 84 ALA A CA 1
ATOM 652 C C . ALA A 1 84 ? -3.870 1.786 0.961 1.00 97.50 84 ALA A C 1
ATOM 654 O O . ALA A 1 84 ? -4.533 1.929 1.992 1.00 97.50 84 ALA A O 1
ATOM 655 N N . LEU A 1 85 ? -3.981 0.697 0.196 1.00 97.56 85 LEU A N 1
ATOM 656 C CA . LEU A 1 85 ? -4.890 -0.404 0.504 1.00 97.56 85 LEU A CA 1
ATOM 657 C C . LEU A 1 85 ? -4.488 -1.119 1.797 1.00 97.56 85 LEU A C 1
ATOM 659 O O . LEU A 1 85 ? -5.344 -1.427 2.626 1.00 97.56 85 LEU A O 1
ATOM 663 N N . LYS A 1 86 ? -3.188 -1.339 2.004 1.00 97.38 86 LYS A N 1
ATOM 664 C CA . LYS A 1 86 ? -2.659 -1.933 3.232 1.00 97.38 86 LYS A CA 1
ATOM 665 C C . LYS A 1 86 ? -2.977 -1.070 4.451 1.00 97.38 86 LYS A C 1
ATOM 667 O O . LYS A 1 86 ? -3.447 -1.593 5.455 1.00 97.38 86 LYS A O 1
ATOM 672 N N . SER A 1 87 ? -2.803 0.247 4.347 1.00 96.69 87 SER A N 1
ATOM 673 C CA . SER A 1 87 ? -3.155 1.171 5.429 1.00 96.69 87 SER A CA 1
ATOM 674 C C . SER A 1 87 ? -4.652 1.136 5.761 1.00 96.69 87 SER A C 1
ATOM 676 O O . SER A 1 87 ? -5.017 1.114 6.937 1.00 96.69 87 SER A O 1
ATOM 678 N N . GLN A 1 88 ? -5.523 1.071 4.748 1.00 95.50 88 GLN A N 1
ATOM 679 C CA . GLN A 1 88 ? -6.967 0.925 4.959 1.00 95.50 88 GLN A CA 1
ATOM 680 C C . GLN A 1 88 ? -7.322 -0.410 5.618 1.00 95.50 88 GLN A C 1
ATOM 682 O O . GLN A 1 88 ? -8.152 -0.440 6.525 1.00 95.50 88 GLN A O 1
ATOM 687 N N . HIS A 1 89 ? -6.684 -1.500 5.190 1.00 95.50 89 HIS A N 1
ATOM 688 C CA . HIS A 1 89 ? -6.874 -2.818 5.784 1.00 95.50 89 HIS A CA 1
ATOM 689 C C . HIS A 1 89 ? -6.467 -2.833 7.262 1.00 95.50 89 HIS A C 1
ATOM 691 O O . HIS A 1 89 ? -7.242 -3.279 8.105 1.00 95.50 89 HIS A O 1
ATOM 697 N N . ASP A 1 90 ? -5.291 -2.29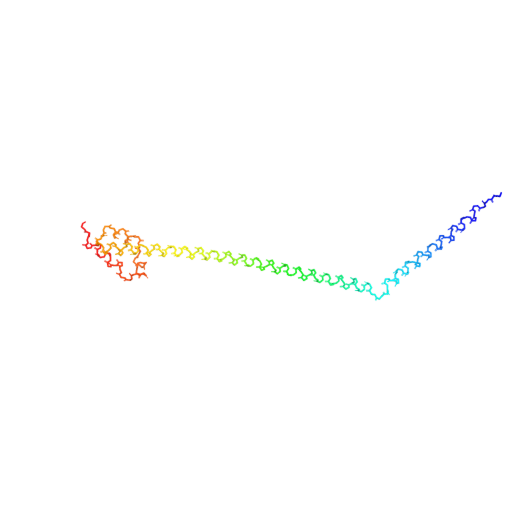5 7.595 1.00 96.25 90 ASP A N 1
ATOM 698 C CA . ASP A 1 90 ? -4.804 -2.234 8.976 1.00 96.25 90 ASP A CA 1
ATOM 699 C C . ASP A 1 90 ? -5.749 -1.405 9.865 1.00 96.25 90 ASP A C 1
ATOM 701 O O . ASP A 1 90 ? -6.075 -1.813 10.981 1.00 96.25 90 ASP A O 1
ATOM 705 N N . ALA A 1 91 ? -6.265 -0.281 9.354 1.00 92.06 91 ALA A N 1
ATOM 706 C CA . ALA A 1 91 ? -7.256 0.531 10.059 1.00 92.06 91 ALA A CA 1
ATOM 707 C C . ALA A 1 91 ? -8.592 -0.209 10.259 1.00 92.06 91 ALA A C 1
ATOM 709 O O . ALA A 1 91 ? -9.187 -0.136 11.335 1.00 92.06 91 ALA A O 1
ATOM 710 N N . ALA A 1 92 ? -9.070 -0.940 9.248 1.00 92.25 92 ALA A N 1
ATOM 711 C CA . ALA A 1 92 ? -10.285 -1.745 9.358 1.00 92.25 92 ALA A CA 1
ATOM 712 C C . ALA A 1 92 ? -10.124 -2.878 10.384 1.00 92.25 92 ALA A C 1
ATOM 714 O O . ALA A 1 92 ? -11.023 -3.109 11.194 1.00 92.25 92 ALA A O 1
ATOM 715 N N . GLN A 1 93 ? -8.962 -3.533 10.401 1.00 94.56 93 GLN A N 1
ATOM 716 C CA . GLN A 1 93 ? -8.655 -4.590 11.358 1.00 94.56 93 GLN A CA 1
ATOM 717 C C . GLN A 1 93 ? -8.619 -4.055 12.798 1.00 94.56 93 GLN A C 1
A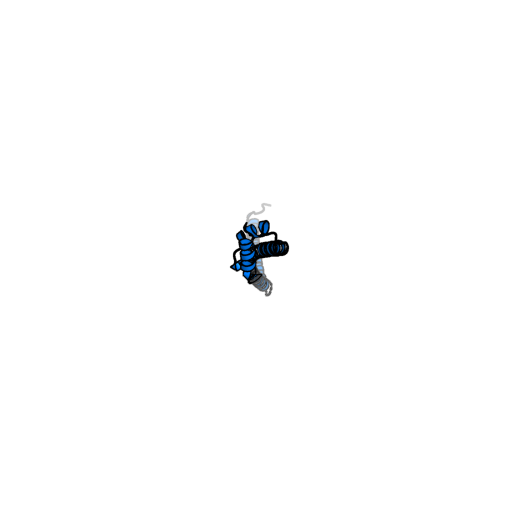TOM 719 O O . GLN A 1 93 ? -9.216 -4.658 13.686 1.00 94.56 93 GLN A O 1
ATOM 724 N N . GLN A 1 94 ? -8.016 -2.883 13.028 1.00 93.56 94 GLN A N 1
ATOM 725 C CA . GLN A 1 94 ? -8.034 -2.231 14.345 1.00 93.56 94 GLN A CA 1
ATOM 726 C C . GLN A 1 94 ? -9.460 -1.933 14.831 1.00 93.56 94 GLN A C 1
ATOM 728 O O . GLN A 1 94 ? -9.777 -2.182 15.994 1.00 93.56 94 GLN A O 1
ATOM 733 N N . LYS A 1 95 ? -10.342 -1.449 13.945 1.00 93.00 95 LYS A N 1
ATOM 734 C CA . LYS A 1 95 ? -11.758 -1.214 14.282 1.00 93.00 95 LYS A CA 1
ATOM 735 C C . LYS A 1 95 ? -12.482 -2.512 14.627 1.00 93.00 95 LYS A C 1
ATOM 737 O O . LYS A 1 95 ? -13.236 -2.559 15.595 1.00 93.00 95 LYS A O 1
ATOM 742 N N . GLN A 1 96 ? -12.228 -3.579 13.872 1.00 94.00 96 GLN A N 1
ATOM 743 C CA . GLN A 1 96 ? -12.804 -4.892 14.147 1.00 94.00 96 GLN A CA 1
ATOM 744 C C . GLN A 1 96 ? -12.355 -5.438 15.512 1.00 94.00 96 GLN A C 1
ATOM 746 O O . GLN A 1 96 ? -13.185 -5.933 16.277 1.00 94.00 96 GLN A O 1
ATOM 751 N N . ASP A 1 97 ? -11.069 -5.310 15.843 1.00 95.38 97 ASP A N 1
ATOM 752 C CA . ASP A 1 97 ? -10.526 -5.722 17.141 1.00 95.38 97 ASP A CA 1
ATOM 753 C C . ASP A 1 97 ? -11.114 -4.901 18.297 1.00 95.38 97 ASP A C 1
ATOM 755 O O . ASP A 1 97 ? -11.358 -5.442 19.379 1.00 95.38 97 ASP A O 1
ATOM 7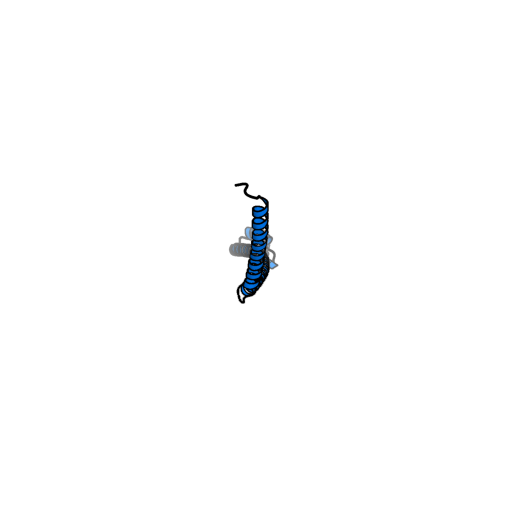59 N N . LEU A 1 98 ? -11.383 -3.612 18.075 1.00 95.06 98 LEU A N 1
ATOM 760 C CA . LEU A 1 98 ? -12.019 -2.739 19.059 1.00 95.06 98 LEU A CA 1
ATOM 761 C C . LEU A 1 98 ? -13.472 -3.154 19.331 1.00 95.06 98 LEU A C 1
ATOM 763 O O . LEU A 1 98 ? -13.848 -3.342 20.486 1.00 95.06 98 LEU A O 1
ATOM 767 N N . ILE A 1 99 ? -14.270 -3.390 18.285 1.00 94.25 99 ILE A N 1
ATOM 768 C CA . ILE A 1 99 ? -15.658 -3.862 18.432 1.00 94.25 99 ILE A CA 1
ATOM 769 C C . ILE A 1 99 ? -15.702 -5.228 19.108 1.00 94.25 99 ILE A C 1
ATOM 771 O O . ILE A 1 99 ? -16.561 -5.472 19.953 1.00 94.25 99 ILE A O 1
ATOM 775 N N . ARG A 1 100 ? -14.760 -6.119 18.787 1.00 94.44 100 ARG A N 1
ATOM 776 C CA . ARG A 1 100 ? -14.652 -7.412 19.463 1.00 94.44 100 ARG A CA 1
ATOM 777 C C . ARG A 1 100 ? -14.403 -7.246 20.962 1.00 94.44 100 ARG A C 1
ATOM 779 O O . ARG A 1 100 ? -15.075 -7.897 21.755 1.00 94.44 100 ARG A O 1
ATOM 786 N N . GLN A 1 101 ? -13.481 -6.366 21.352 1.00 95.44 101 GLN A N 1
ATOM 787 C CA . GLN A 1 101 ? -13.229 -6.059 22.764 1.00 95.44 101 GLN A CA 1
ATOM 788 C C . GLN A 1 101 ? -14.461 -5.461 23.447 1.00 95.44 101 GLN A C 1
ATOM 790 O O . GLN A 1 101 ? -14.775 -5.847 24.570 1.00 95.44 101 GLN A O 1
ATOM 795 N N . MET A 1 102 ? -15.187 -4.569 22.767 1.00 95.00 102 MET A N 1
ATOM 796 C CA . MET A 1 102 ? -16.442 -4.019 23.282 1.00 95.00 102 MET A CA 1
ATOM 797 C C . MET A 1 102 ? -17.487 -5.114 23.497 1.00 95.00 102 MET A C 1
ATOM 799 O O . MET A 1 102 ? -18.108 -5.167 24.552 1.00 95.00 102 MET A O 1
ATOM 803 N N . TYR A 1 103 ? -17.662 -6.010 22.526 1.00 93.94 103 TYR A N 1
ATOM 804 C CA . TYR A 1 103 ? -18.601 -7.125 22.622 1.00 93.94 103 TYR A CA 1
ATOM 805 C C . TYR A 1 103 ? -18.232 -8.080 23.765 1.00 93.94 103 TYR A C 1
ATOM 807 O O . TYR A 1 103 ? -19.093 -8.492 24.541 1.00 93.94 103 TYR A O 1
ATOM 815 N N . ASP A 1 104 ? -16.944 -8.387 23.926 1.00 95.94 104 ASP A N 1
ATOM 816 C CA . ASP A 1 104 ? -16.447 -9.218 25.024 1.00 95.94 104 ASP A CA 1
ATOM 817 C C . ASP A 1 104 ? -16.627 -8.548 26.396 1.00 95.94 104 ASP A C 1
ATOM 819 O O . ASP A 1 104 ? -16.953 -9.239 27.362 1.00 95.94 104 ASP A O 1
ATOM 823 N N . ALA A 1 105 ? -16.422 -7.230 26.497 1.00 95.25 105 ALA A N 1
ATOM 824 C CA . ALA A 1 105 ? -16.642 -6.467 27.727 1.00 95.25 105 ALA A CA 1
ATOM 825 C C . ALA A 1 105 ? -18.134 -6.389 28.081 1.00 95.25 105 ALA A C 1
ATOM 827 O O . ALA A 1 105 ? -18.505 -6.657 29.222 1.00 95.25 105 ALA A O 1
ATOM 828 N N . TYR A 1 106 ? -18.987 -6.117 27.089 1.00 94.56 106 TYR A N 1
ATOM 829 C CA . TYR A 1 106 ? -20.443 -6.110 27.235 1.00 94.56 106 TYR A CA 1
ATOM 830 C C . TYR A 1 106 ? -20.967 -7.458 27.748 1.00 94.56 106 TYR A C 1
ATOM 832 O O . TYR A 1 106 ? -21.686 -7.502 28.738 1.00 94.56 106 TYR A O 1
ATOM 840 N N . ASN A 1 107 ? -20.535 -8.576 27.154 1.00 94.56 107 ASN A N 1
ATOM 841 C CA . ASN A 1 107 ? -20.959 -9.918 27.582 1.00 94.56 107 ASN A CA 1
ATOM 842 C C . ASN A 1 107 ? -20.495 -10.310 28.992 1.00 94.56 107 ASN A C 1
ATOM 844 O O . ASN A 1 107 ? -20.999 -11.283 29.552 1.00 94.56 107 ASN A O 1
ATOM 848 N N . LYS A 1 108 ? -19.487 -9.623 29.533 1.00 96.25 108 LYS A N 1
ATOM 849 C CA . LYS A 1 108 ? -18.956 -9.850 30.882 1.00 96.25 108 LYS A CA 1
ATOM 850 C C . LYS A 1 108 ? -19.507 -8.860 31.907 1.00 96.25 108 LYS A C 1
ATOM 852 O O . LYS A 1 108 ? -19.039 -8.890 33.042 1.00 96.25 108 LYS A O 1
ATOM 857 N N . ASP A 1 109 ? -20.430 -7.983 31.504 1.00 94.81 109 ASP A N 1
ATOM 858 C CA . ASP A 1 109 ? -20.911 -6.862 32.315 1.00 94.81 109 ASP A CA 1
ATOM 859 C C . ASP A 1 109 ? -19.764 -5.951 32.816 1.00 94.81 109 ASP A C 1
ATOM 861 O O . ASP A 1 109 ? -19.853 -5.315 33.867 1.00 94.81 109 ASP A O 1
ATOM 865 N N . ASP A 1 110 ? -18.648 -5.879 32.075 1.00 95.38 110 ASP A N 1
ATOM 866 C CA . ASP A 1 110 ? -17.486 -5.055 32.425 1.00 95.38 110 ASP A CA 1
ATOM 867 C C . ASP A 1 110 ? -17.629 -3.637 31.856 1.00 95.38 110 ASP A C 1
ATOM 869 O O . ASP A 1 110 ? -16.935 -3.213 30.924 1.00 95.38 110 ASP A O 1
ATOM 873 N N . TYR A 1 111 ? -18.569 -2.884 32.428 1.00 93.50 111 TYR A N 1
ATOM 874 C CA . TYR A 1 111 ? -18.906 -1.532 31.975 1.00 93.50 111 TYR A CA 1
ATOM 875 C C . TYR A 1 111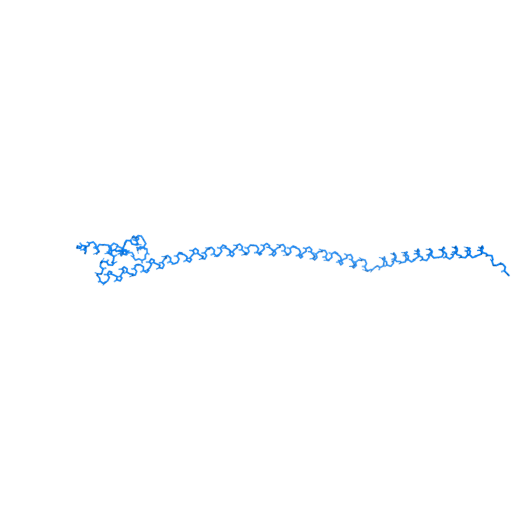 ? -17.762 -0.525 32.166 1.00 93.50 111 TYR A C 1
ATOM 877 O O . TYR A 1 111 ? -17.659 0.445 31.415 1.00 93.50 111 TYR A O 1
ATOM 885 N N . LYS A 1 112 ? -16.846 -0.793 33.108 1.00 92.12 112 LYS A N 1
ATOM 886 C CA . LYS A 1 112 ? -15.647 0.029 33.341 1.00 92.12 112 LYS A CA 1
ATOM 887 C C . LYS A 1 112 ? -14.651 -0.073 32.193 1.00 92.12 112 LYS A C 1
ATOM 889 O O . LYS A 1 112 ? -13.979 0.907 31.885 1.00 92.12 112 LYS A O 1
ATOM 894 N N . THR A 1 113 ? -14.535 -1.246 31.573 1.00 93.44 113 THR A N 1
ATOM 895 C CA . THR A 1 113 ? -13.743 -1.422 30.351 1.00 93.44 113 THR A CA 1
ATOM 896 C C . THR A 1 113 ? -14.525 -1.031 29.099 1.00 93.44 113 THR A C 1
ATOM 898 O O . THR A 1 113 ? -13.924 -0.513 28.164 1.00 93.44 113 THR A O 1
ATOM 901 N N . LEU A 1 114 ? -15.850 -1.196 29.073 1.00 94.12 114 LEU A N 1
ATOM 902 C CA . LEU A 1 114 ? -16.673 -0.833 27.916 1.00 94.12 114 LEU A CA 1
ATOM 903 C C . LEU A 1 114 ? -16.725 0.685 27.653 1.00 94.12 114 LEU A C 1
ATOM 905 O O . LEU A 1 114 ? -16.625 1.103 26.500 1.00 94.12 114 LEU A O 1
ATOM 909 N N . GLU A 1 115 ? -16.826 1.514 28.697 1.00 93.38 115 GLU A N 1
ATOM 910 C CA . GLU A 1 115 ? -16.893 2.980 28.573 1.00 93.38 115 GLU A CA 1
ATOM 911 C C . GLU A 1 115 ? -15.719 3.602 27.782 1.00 93.38 115 GLU A C 1
ATOM 913 O O . GLU A 1 115 ? -15.970 4.319 26.808 1.00 93.38 115 GLU A O 1
ATOM 918 N N . PRO A 1 116 ? -14.436 3.337 28.108 1.00 94.50 116 PRO A N 1
ATOM 919 C CA . PRO A 1 116 ? -13.323 3.894 27.343 1.00 94.50 116 PRO A CA 1
ATOM 920 C C . PRO A 1 116 ? -13.216 3.323 25.923 1.00 94.50 116 PRO A C 1
ATOM 922 O O . PRO A 1 116 ? -12.609 3.967 25.069 1.00 94.50 116 PRO A O 1
ATOM 925 N N . LEU A 1 117 ? -13.774 2.139 25.644 1.00 94.75 117 LEU A N 1
ATOM 926 C CA . LEU A 1 117 ? -13.797 1.569 24.291 1.00 94.75 117 LEU A CA 1
ATOM 927 C C . LEU A 1 117 ? -14.848 2.264 23.412 1.00 94.75 117 LEU A C 1
ATOM 929 O O . LEU A 1 117 ? -14.560 2.575 22.259 1.00 94.75 117 LEU A O 1
ATOM 933 N N . LEU A 1 118 ? -16.017 2.601 23.970 1.00 93.44 118 LEU A N 1
ATOM 934 C CA . LEU A 1 118 ? -17.040 3.412 23.293 1.00 93.44 118 LEU A CA 1
ATOM 935 C C . LEU A 1 118 ? -16.528 4.806 22.903 1.00 93.44 118 LEU A C 1
ATOM 937 O O . LEU A 1 118 ? -16.967 5.357 21.900 1.00 93.44 118 LEU A O 1
ATOM 941 N N . GLY A 1 119 ? -15.591 5.372 23.670 1.00 92.62 119 GLY A N 1
ATOM 942 C CA . GLY A 1 119 ? -14.947 6.649 23.340 1.00 92.62 119 GLY A CA 1
ATOM 943 C C . GLY A 1 119 ? -13.904 6.572 22.217 1.00 92.62 119 GLY A C 1
ATOM 944 O O . GLY A 1 119 ? -13.473 7.611 21.721 1.00 92.62 119 GLY A O 1
ATOM 945 N N . GLN A 1 120 ? -13.481 5.367 21.823 1.00 93.94 120 GLN A N 1
ATOM 946 C CA . GLN A 1 120 ? -12.468 5.139 20.783 1.00 93.94 120 GLN A CA 1
ATOM 947 C C . GLN A 1 120 ? -13.069 4.848 19.402 1.00 93.94 120 GLN A C 1
ATOM 949 O O . GLN A 1 120 ? -12.325 4.791 18.424 1.00 93.94 120 GLN A O 1
ATOM 954 N N . ILE A 1 121 ? -14.388 4.667 19.313 1.00 93.44 121 ILE A N 1
ATOM 955 C CA . ILE A 1 121 ? -15.099 4.385 18.065 1.00 93.44 121 ILE A CA 1
ATOM 956 C C . ILE A 1 121 ? -16.320 5.287 17.929 1.00 93.44 121 ILE A C 1
ATOM 958 O O . ILE A 1 121 ? -16.990 5.607 18.910 1.00 93.44 121 ILE A O 1
ATOM 962 N N . THR A 1 122 ? -16.630 5.697 16.705 1.00 93.06 122 THR A N 1
ATOM 963 C CA . THR A 1 122 ? -17.889 6.392 16.423 1.00 93.06 122 THR A CA 1
ATOM 964 C C . THR A 1 122 ? -19.042 5.402 16.271 1.00 93.06 122 THR A C 1
ATOM 966 O O . THR A 1 122 ? -18.844 4.233 15.933 1.00 93.06 122 THR A O 1
ATOM 969 N N . GLN A 1 123 ? -20.270 5.883 16.468 1.00 92.44 123 GLN A N 1
ATOM 970 C CA . GLN A 1 123 ? -21.472 5.093 16.206 1.00 92.44 123 GLN A CA 1
ATOM 971 C C . GLN A 1 123 ? -21.490 4.553 14.769 1.00 92.44 123 GLN A C 1
ATOM 973 O O . GLN A 1 123 ? -21.743 3.373 14.564 1.00 92.44 123 GLN A O 1
ATOM 978 N N . GLU A 1 124 ? -21.162 5.390 13.783 1.00 91.62 124 GLU A N 1
ATOM 979 C CA . GLU A 1 124 ? -21.148 5.009 12.366 1.00 91.62 124 GLU A CA 1
ATOM 980 C C . GLU A 1 124 ? -20.158 3.869 12.083 1.00 91.62 124 GLU A C 1
ATOM 982 O O . GLU A 1 124 ? -20.474 2.934 11.350 1.00 91.62 124 GLU A O 1
ATOM 987 N N . GLU A 1 125 ? -18.967 3.913 12.683 1.00 90.44 125 GLU A N 1
ATOM 988 C CA . GLU A 1 125 ? -17.946 2.873 12.524 1.00 90.44 125 GLU A CA 1
ATOM 989 C C . GLU A 1 125 ? -18.332 1.561 13.203 1.00 90.44 125 GLU A C 1
ATOM 991 O O . GLU A 1 125 ? -18.067 0.485 12.662 1.00 90.44 125 GLU A O 1
ATOM 996 N N . ALA A 1 126 ? -18.954 1.647 14.378 1.00 91.06 126 ALA A N 1
ATOM 997 C CA . ALA A 1 126 ? -19.456 0.484 15.088 1.00 91.06 126 ALA A CA 1
ATOM 998 C C . ALA A 1 126 ? -20.630 -0.156 14.334 1.00 91.06 126 ALA A C 1
ATOM 1000 O O . ALA A 1 126 ? -20.616 -1.361 14.087 1.00 91.06 126 ALA A O 1
ATOM 1001 N N . ASP A 1 127 ? -21.596 0.649 13.893 1.00 90.75 127 ASP A N 1
ATOM 1002 C CA . ASP A 1 127 ? -22.794 0.192 13.191 1.00 90.75 127 ASP A CA 1
ATOM 1003 C C . ASP A 1 127 ? -22.491 -0.337 11.784 1.00 90.75 127 ASP A C 1
ATOM 1005 O O . ASP A 1 127 ? -23.205 -1.209 11.291 1.00 90.75 127 ASP A O 1
ATOM 1009 N N . ALA A 1 128 ? -21.410 0.119 11.144 1.00 90.50 128 ALA A N 1
ATOM 1010 C CA . ALA A 1 128 ? -20.945 -0.448 9.879 1.00 90.50 128 ALA A CA 1
ATOM 1011 C C . ALA A 1 128 ? -20.556 -1.934 9.994 1.00 90.50 128 ALA A C 1
ATOM 1013 O O . ALA A 1 128 ? -20.638 -2.670 9.009 1.00 90.50 128 ALA A O 1
ATOM 1014 N N . LEU A 1 129 ? -20.128 -2.379 11.180 1.00 88.88 129 LEU A N 1
ATOM 1015 C CA . LEU A 1 129 ? -19.690 -3.752 11.439 1.00 88.88 129 LEU A CA 1
ATOM 1016 C C . LEU A 1 129 ? -20.718 -4.549 12.249 1.00 88.88 129 LEU A C 1
ATOM 1018 O O . LEU A 1 129 ? -20.923 -5.734 11.983 1.00 88.88 129 LEU A O 1
ATOM 1022 N N . LEU A 1 130 ? -21.368 -3.912 13.223 1.00 89.44 130 LEU A N 1
ATOM 1023 C CA . LEU A 1 130 ? -22.362 -4.527 14.094 1.00 89.44 130 LEU A CA 1
ATOM 1024 C C . LEU A 1 130 ? -23.519 -3.543 14.375 1.00 89.44 130 LEU A C 1
ATOM 1026 O O . LEU A 1 130 ? -23.534 -2.886 15.418 1.00 89.44 130 LEU A O 1
ATOM 1030 N N . PRO A 1 131 ? -24.498 -3.439 13.454 1.00 93.06 131 PRO A N 1
ATOM 1031 C CA . PRO A 1 131 ? -25.578 -2.456 13.531 1.00 93.06 131 PRO A CA 1
ATOM 1032 C C . PRO A 1 131 ? -26.364 -2.503 14.846 1.00 93.06 131 PRO A C 1
ATOM 1034 O O . PRO A 1 131 ? -26.857 -3.559 15.245 1.00 93.06 131 PRO A O 1
ATOM 1037 N N . GLY A 1 132 ? -26.528 -1.348 15.494 1.00 91.19 132 GLY A N 1
ATOM 1038 C CA . GLY A 1 132 ? -27.320 -1.177 16.716 1.00 91.19 132 GLY A CA 1
ATOM 1039 C C . GLY A 1 132 ? -26.602 -1.596 18.001 1.00 91.19 132 GLY A C 1
ATOM 1040 O O . GLY A 1 132 ? -27.120 -1.368 19.098 1.00 91.19 132 GLY A O 1
ATOM 1041 N N . PHE A 1 133 ? -25.404 -2.180 17.900 1.00 94.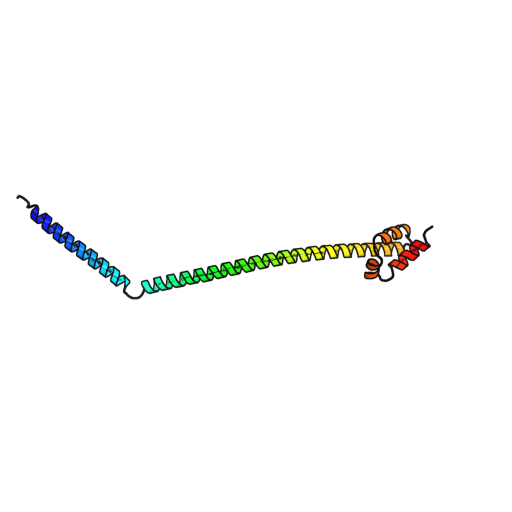00 133 PHE A N 1
ATOM 1042 C CA . PHE A 1 133 ? -24.629 -2.559 19.077 1.00 94.00 133 PHE A CA 1
ATOM 1043 C C . PHE A 1 133 ? -24.092 -1.340 19.827 1.00 94.00 133 PHE A C 1
ATOM 1045 O O . PHE A 1 133 ? -24.064 -1.369 21.053 1.00 94.00 133 PHE A O 1
ATOM 1052 N N . TYR A 1 134 ? -23.713 -0.267 19.123 1.00 94.56 134 TYR A N 1
ATOM 1053 C CA . TYR A 1 134 ? -23.161 0.930 19.760 1.00 94.56 134 TYR A CA 1
ATOM 1054 C C . TYR A 1 134 ? -24.126 1.536 20.783 1.00 94.56 134 TYR A C 1
ATOM 1056 O O . TYR A 1 134 ? -23.756 1.719 21.940 1.00 94.56 134 TYR A O 1
ATOM 1064 N N . GLU A 1 135 ? -25.377 1.772 20.382 1.00 95.06 135 GLU A N 1
ATOM 1065 C CA . GLU A 1 135 ? -26.410 2.304 21.280 1.00 95.06 135 GLU A CA 1
ATOM 1066 C C . GLU A 1 135 ? -26.716 1.328 22.418 1.00 95.06 135 GLU A C 1
ATOM 1068 O O . GLU A 1 135 ? -26.758 1.727 23.574 1.00 95.06 135 GLU A O 1
ATOM 1073 N N . THR A 1 136 ? -26.805 0.026 22.125 1.00 94.56 136 THR A N 1
ATOM 1074 C CA . THR A 1 136 ? -27.034 -0.999 23.159 1.00 94.56 136 THR A CA 1
ATOM 1075 C C . THR A 1 136 ? -25.928 -1.001 24.223 1.00 94.56 136 THR A C 1
ATOM 1077 O O . THR A 1 136 ? -26.199 -1.082 25.422 1.00 94.56 136 THR A O 1
ATOM 1080 N N . ALA A 1 137 ? -24.668 -0.919 23.793 1.00 93.62 137 ALA A N 1
ATOM 1081 C CA . ALA A 1 137 ? -23.512 -0.872 24.677 1.00 93.62 137 ALA A CA 1
ATOM 1082 C C . ALA A 1 137 ? -23.472 0.435 25.480 1.00 93.62 137 ALA A C 1
ATOM 1084 O O . ALA A 1 137 ? -23.173 0.415 26.674 1.00 93.62 137 ALA A O 1
ATOM 1085 N N . LYS A 1 138 ? -23.797 1.560 24.840 1.00 95.31 138 LYS A N 1
ATOM 1086 C CA . LYS A 1 138 ? -23.849 2.878 25.471 1.00 95.31 138 LYS A CA 1
ATOM 1087 C C . LYS A 1 138 ? -24.938 2.961 26.538 1.00 95.31 138 LYS A C 1
ATOM 1089 O O . LYS A 1 138 ? -24.628 3.345 27.662 1.00 95.31 138 LYS A O 1
ATOM 1094 N N . ASP A 1 139 ? -26.158 2.534 26.226 1.00 95.50 139 ASP A N 1
ATOM 1095 C CA . ASP A 1 139 ? -27.276 2.496 27.172 1.00 95.50 139 ASP A CA 1
ATOM 1096 C C . ASP A 1 139 ? -26.937 1.632 28.393 1.00 95.50 139 ASP A C 1
ATOM 1098 O O . ASP A 1 139 ? -27.222 2.005 29.530 1.00 95.50 139 ASP A O 1
ATOM 1102 N N . ALA A 1 140 ? -26.275 0.491 28.176 1.00 93.38 140 ALA A N 1
ATOM 1103 C CA . ALA A 1 140 ? -25.850 -0.383 29.262 1.00 93.38 140 ALA A CA 1
ATOM 1104 C C . ALA A 1 140 ? -24.769 0.261 30.142 1.00 93.38 140 ALA A C 1
ATOM 1106 O O . ALA A 1 140 ? -24.829 0.137 31.364 1.00 93.38 140 ALA A O 1
ATOM 1107 N N . VAL A 1 141 ? -23.813 0.989 29.559 1.00 94.31 141 VAL A N 1
ATOM 1108 C CA . VAL A 1 141 ? -22.843 1.769 30.340 1.00 94.31 141 VAL A CA 1
ATOM 1109 C C . VAL A 1 141 ? -23.551 2.865 31.136 1.00 94.31 141 VAL A C 1
ATOM 1111 O O . VAL A 1 141 ? -23.309 2.982 32.331 1.00 94.31 141 VAL A O 1
ATOM 1114 N N . GLU A 1 142 ? -24.445 3.643 30.521 1.00 94.00 142 GLU A N 1
ATOM 1115 C CA . GLU A 1 142 ? -25.177 4.725 31.193 1.00 94.00 142 GLU A CA 1
ATOM 1116 C C . GLU A 1 142 ? -26.070 4.219 32.335 1.00 94.00 142 GLU A C 1
ATOM 1118 O O . GLU A 1 142 ? -26.112 4.840 33.396 1.00 94.00 142 GLU A O 1
ATOM 1123 N N . ALA A 1 143 ? -26.724 3.070 32.159 1.00 93.50 143 ALA A N 1
ATOM 1124 C CA . ALA A 1 143 ? -27.553 2.444 33.187 1.00 93.50 143 ALA A CA 1
ATOM 1125 C C . ALA A 1 143 ? -26.755 1.924 34.396 1.00 93.50 143 ALA A C 1
ATOM 1127 O O . ALA A 1 143 ? -27.329 1.764 35.471 1.00 93.50 143 ALA A O 1
ATOM 1128 N N . ASN A 1 144 ? -25.455 1.664 34.225 1.00 90.75 144 ASN A N 1
ATOM 1129 C CA . ASN A 1 144 ? -24.558 1.128 35.255 1.00 90.75 144 ASN A CA 1
ATOM 1130 C C . ASN A 1 144 ? -23.485 2.147 35.693 1.00 90.75 144 ASN A C 1
ATOM 1132 O O . ASN A 1 144 ? -22.467 1.773 36.283 1.00 90.75 144 ASN A O 1
ATOM 1136 N N . LYS A 1 145 ? -23.699 3.438 35.401 1.00 81.19 145 LYS A N 1
ATOM 1137 C CA . LYS A 1 145 ? -22.912 4.544 35.957 1.00 81.19 145 LYS A CA 1
ATOM 1138 C C . LYS A 1 145 ? -23.373 4.834 37.385 1.00 81.19 145 LYS A C 1
ATOM 1140 O O . LYS A 1 145 ? -24.235 5.684 37.598 1.00 81.19 145 LYS A O 1
ATOM 1145 N N . ASP A 1 146 ? -22.783 4.111 38.331 1.00 65.69 146 ASP A N 1
ATOM 1146 C CA . ASP A 1 146 ? -22.841 4.412 39.769 1.00 65.69 146 ASP A CA 1
ATOM 1147 C C . ASP A 1 146 ? -21.871 5.541 40.166 1.00 65.69 146 ASP A C 1
ATOM 1149 O O . ASP A 1 146 ? -20.682 5.487 39.763 1.00 65.69 146 ASP A O 1
#

Sequence (146 aa):
MKKSTKSLWIYAAVLFIIAIGLIFTATILQARMISDDGEIEVLGTFTKNTKQSIADLTDKNIQLTNELAALQQQTATLQEEYDALKSQHDAAQQKQDLIRQMYDAYNKDDYKTLEPLLGQITQEEADALLPGFYETAKDAVEANKD